Protein AF-A0A1R3RDU8-F1 (afdb_monomer_lite)

Foldseek 3Di:
DDDPPPVVVVVVVVVVVVPLLLQADDDDPVPDEDPDDDDPVVVLVVCCCQPQCPNDLDDGDDDQDDDPPPCSVNSVVVSCVVCVVRDNDDADADVPDDVSRLVSQLVVLVSSVVVPSPCPQNVPPPDPDSNVSNVSSVVVVPPRPPPPPPDD

InterPro domains:
  IPR002182 NB-ARC [PF00931] (41-117)
  IPR027417 P-loop containing nucleoside triphosphate hydrolase [G3DSA:3.40.50.300] (27-148)
  IPR027417 P-loop containing nucleoside triphosphate hydrolase [SSF52540] (21-114)

Secondary structure (DSSP, 8-state):
---TTHHHHHHHHHHHHTSGGG------TTS---S---S-HHHHHHHHHHH-GGG-SSPP-------TTS-HHHHHHHHHHHTGGGSS-------SSHHHHHHHHHHHHHHHHHTTTTTTTSTT---S-HHHHHHHHHHHHH----------

pLDDT: mean 74.08, std 20.25, range [28.05, 95.31]

Organism: Aspergillus carbonarius (strain ITEM 5010) (NCBI:txid602072)

Structure (mmCIF, N/CA/C/O backbone):
data_AF-A0A1R3RDU8-F1
#
_entry.id   AF-A0A1R3RDU8-F1
#
loop_
_atom_site.group_PDB
_atom_site.id
_atom_site.type_symbol
_atom_site.label_atom_id
_atom_site.label_alt_id
_atom_site.label_comp_id
_atom_site.label_asym_id
_atom_site.label_entity_id
_atom_site.label_seq_id
_atom_site.pdbx_PDB_ins_code
_atom_site.Cartn_x
_atom_site.Cartn_y
_atom_site.Cartn_z
_atom_site.occupancy
_atom_site.B_iso_or_equiv
_atom_site.auth_seq_id
_atom_site.auth_comp_id
_atom_site.auth_asym_id
_atom_site.auth_atom_id
_atom_site.pdbx_PDB_model_num
ATOM 1 N N . MET A 1 1 ? -47.037 -27.586 9.158 1.00 33.47 1 MET A N 1
ATOM 2 C CA . MET A 1 1 ? -45.922 -28.081 8.325 1.00 33.47 1 MET A CA 1
ATOM 3 C C . MET A 1 1 ? -45.444 -26.894 7.501 1.00 33.47 1 MET A C 1
ATOM 5 O O . MET A 1 1 ? -46.133 -26.513 6.569 1.00 33.47 1 MET A O 1
ATOM 9 N N . VAL A 1 2 ? -44.392 -26.204 7.950 1.00 32.88 2 VAL A N 1
ATOM 10 C CA . VAL A 1 2 ? -43.865 -24.981 7.307 1.00 32.88 2 VAL A CA 1
ATOM 11 C C . VAL A 1 2 ? -42.623 -25.383 6.501 1.00 32.88 2 VAL A C 1
ATOM 13 O O . VAL A 1 2 ? -41.792 -26.097 7.068 1.00 32.88 2 VAL A O 1
ATOM 16 N N . PRO A 1 3 ? -42.481 -25.017 5.212 1.00 36.28 3 PRO A N 1
ATOM 17 C CA . PRO A 1 3 ? -41.364 -25.485 4.402 1.00 36.28 3 PRO A CA 1
ATOM 18 C C . PRO A 1 3 ? -40.073 -24.754 4.774 1.00 36.28 3 PRO A C 1
ATOM 20 O O . PRO A 1 3 ? -40.027 -23.536 4.911 1.00 36.28 3 PRO A O 1
ATOM 23 N N . THR A 1 4 ? -39.009 -25.533 4.913 1.00 43.16 4 THR A N 1
ATOM 24 C CA . THR A 1 4 ? -37.654 -25.175 5.352 1.00 43.16 4 THR A CA 1
ATOM 25 C C . THR A 1 4 ? -36.839 -24.458 4.259 1.00 43.16 4 THR A C 1
ATOM 27 O O . THR A 1 4 ? -35.651 -24.726 4.095 1.00 43.16 4 THR A O 1
ATOM 30 N N . SER A 1 5 ? -37.468 -23.578 3.474 1.00 48.81 5 SER A N 1
ATOM 31 C CA . SER A 1 5 ? -36.852 -22.958 2.287 1.00 48.81 5 SER A CA 1
ATOM 32 C C . SER A 1 5 ? -36.269 -21.565 2.541 1.00 48.81 5 SER A C 1
ATOM 34 O O . SER A 1 5 ? -35.371 -21.150 1.813 1.00 48.81 5 SER A O 1
ATOM 36 N N . ASP A 1 6 ? -36.681 -20.877 3.608 1.00 42.94 6 ASP A N 1
ATOM 37 C CA . ASP A 1 6 ? -36.232 -19.500 3.855 1.00 42.94 6 ASP A CA 1
ATOM 38 C C . ASP A 1 6 ? -34.792 -19.430 4.392 1.00 42.94 6 ASP A C 1
ATOM 40 O O . ASP A 1 6 ? -34.032 -18.539 4.021 1.00 42.94 6 ASP A O 1
ATOM 44 N N . CYS A 1 7 ? -34.344 -20.406 5.194 1.00 45.69 7 CYS A N 1
ATOM 45 C CA . CYS A 1 7 ? -33.024 -20.359 5.843 1.00 45.69 7 CYS A CA 1
ATOM 46 C C . CYS A 1 7 ? -31.822 -20.544 4.900 1.00 45.69 7 CYS A C 1
ATOM 48 O O . CYS A 1 7 ? -30.705 -20.187 5.280 1.00 45.69 7 CYS A O 1
ATOM 50 N N . GLN A 1 8 ? -32.011 -21.097 3.697 1.00 41.69 8 GLN A N 1
ATOM 51 C CA . GLN A 1 8 ? -30.909 -21.238 2.735 1.00 41.69 8 GLN A CA 1
ATOM 52 C C . GLN A 1 8 ? -30.598 -19.917 2.024 1.00 41.69 8 GLN A C 1
ATOM 54 O O . GLN A 1 8 ? -29.433 -19.626 1.757 1.00 41.69 8 GLN A O 1
ATOM 59 N N . MET A 1 9 ? -31.611 -19.076 1.803 1.00 33.28 9 MET A N 1
ATOM 60 C CA . MET A 1 9 ? -31.433 -17.781 1.150 1.00 33.28 9 MET A CA 1
ATOM 61 C C . MET A 1 9 ? -30.801 -16.747 2.094 1.00 33.28 9 MET A C 1
ATOM 63 O O . MET A 1 9 ? -29.966 -15.957 1.662 1.00 33.28 9 MET A O 1
ATOM 67 N N . VAL A 1 10 ? -31.106 -16.804 3.401 1.00 40.31 10 VAL A N 1
ATOM 68 C CA . VAL A 1 10 ? -30.480 -15.903 4.392 1.00 40.31 10 VAL A CA 1
ATOM 69 C C . VAL A 1 10 ? -28.981 -16.184 4.550 1.00 40.31 10 VAL A C 1
ATOM 71 O O . VAL A 1 10 ? -28.197 -15.246 4.639 1.00 40.31 10 VAL A O 1
ATOM 74 N N . ARG A 1 11 ? -28.556 -17.458 4.503 1.00 40.31 11 ARG A N 1
ATOM 75 C CA . ARG A 1 11 ? -27.133 -17.835 4.612 1.00 40.31 11 ARG A CA 1
ATOM 76 C C . ARG A 1 11 ? -26.298 -17.388 3.413 1.00 40.31 11 ARG A C 1
ATOM 78 O O . ARG A 1 11 ? -25.240 -16.813 3.619 1.00 40.31 11 ARG A O 1
ATOM 85 N N . ALA A 1 12 ? -26.802 -17.545 2.188 1.00 38.53 12 ALA A N 1
ATOM 86 C CA . ALA A 1 12 ? -26.093 -17.088 0.988 1.00 38.53 12 ALA A CA 1
ATOM 87 C C . ALA A 1 12 ? -25.912 -15.555 0.947 1.00 38.53 12 ALA A C 1
ATOM 89 O O . ALA A 1 12 ? -24.909 -15.060 0.437 1.00 38.53 12 ALA A O 1
ATOM 90 N N . LEU A 1 13 ? -26.854 -14.797 1.523 1.00 38.50 13 LEU A N 1
ATOM 91 C CA . LEU A 1 13 ? -26.725 -13.345 1.678 1.00 38.50 13 LEU A CA 1
ATOM 92 C C . LEU A 1 13 ? -25.768 -12.959 2.821 1.00 38.50 13 LEU A C 1
ATOM 94 O O . LEU A 1 13 ? -25.089 -11.940 2.727 1.00 38.50 13 LEU A O 1
ATOM 98 N N . GLN A 1 14 ? -25.665 -13.775 3.875 1.00 39.72 14 GLN A N 1
ATOM 99 C CA . GLN A 1 14 ? -24.723 -13.565 4.983 1.00 39.72 14 GLN A CA 1
ATOM 100 C C . GLN A 1 14 ? -23.273 -13.917 4.623 1.00 39.72 14 GLN A C 1
ATOM 102 O O . GLN A 1 14 ? -22.351 -13.245 5.091 1.00 39.72 14 GLN A O 1
ATOM 107 N N . ASP A 1 15 ? -23.070 -14.891 3.737 1.00 36.81 15 ASP A N 1
ATOM 108 C CA . ASP A 1 15 ? -21.746 -15.238 3.211 1.00 36.81 15 ASP A CA 1
ATOM 109 C C . ASP A 1 15 ? -21.220 -14.151 2.252 1.00 36.81 15 ASP A C 1
ATOM 111 O O . ASP A 1 15 ? -20.028 -13.846 2.253 1.00 36.81 15 ASP A O 1
ATOM 115 N N . ALA A 1 16 ? -22.110 -13.481 1.507 1.00 38.84 16 ALA A N 1
ATOM 116 C CA . ALA A 1 16 ? -21.769 -12.295 0.715 1.00 38.84 16 ALA A CA 1
ATOM 117 C C . ALA A 1 16 ? -21.480 -11.063 1.597 1.00 38.84 16 ALA A C 1
ATOM 119 O O . ALA A 1 16 ? -20.532 -10.328 1.339 1.00 38.84 16 ALA A O 1
ATOM 120 N N . ALA A 1 17 ? -22.239 -10.877 2.684 1.00 39.03 17 ALA A N 1
ATOM 121 C CA . ALA A 1 17 ? -22.068 -9.753 3.609 1.00 39.03 17 ALA A CA 1
ATOM 122 C C . ALA A 1 17 ? -20.809 -9.849 4.498 1.00 39.03 17 ALA A C 1
ATOM 124 O O . ALA A 1 17 ? -20.449 -8.877 5.159 1.00 39.03 17 ALA A O 1
ATOM 125 N N . SER A 1 18 ? -20.124 -10.997 4.524 1.00 43.16 18 SER A N 1
ATOM 126 C CA . SER A 1 18 ? -18.920 -11.204 5.343 1.00 43.16 18 SER A CA 1
ATOM 127 C C . SER A 1 18 ? -17.623 -10.698 4.686 1.00 43.16 18 SER A C 1
ATOM 129 O O . SER A 1 18 ? -16.584 -10.673 5.342 1.00 43.16 18 SER A O 1
ATOM 131 N N . ASN A 1 19 ? -17.667 -10.255 3.420 1.00 49.09 19 ASN A N 1
ATOM 132 C CA . ASN A 1 19 ? -16.479 -9.872 2.638 1.00 49.09 19 ASN A CA 1
ATOM 133 C C . ASN A 1 19 ? -16.339 -8.364 2.341 1.00 49.09 19 ASN A C 1
ATOM 135 O O . ASN A 1 19 ? -15.304 -7.939 1.826 1.00 49.09 19 ASN A O 1
ATOM 139 N N . ASP A 1 20 ? -17.324 -7.541 2.706 1.00 52.66 20 ASP A N 1
ATOM 140 C CA . ASP A 1 20 ? -17.355 -6.109 2.352 1.00 52.66 20 ASP A CA 1
ATOM 141 C C . ASP A 1 20 ? -16.651 -5.197 3.375 1.00 52.66 20 ASP A C 1
ATOM 143 O O . ASP A 1 20 ? -16.526 -3.987 3.185 1.00 52.66 20 ASP A O 1
ATOM 147 N N . ASN A 1 21 ? -16.108 -5.781 4.444 1.00 56.56 21 ASN A N 1
ATOM 148 C CA . ASN A 1 21 ? -15.514 -5.061 5.574 1.00 56.56 21 ASN A CA 1
ATOM 149 C C . ASN A 1 21 ? -14.205 -4.316 5.266 1.00 56.56 21 ASN A C 1
ATOM 151 O O . ASN A 1 21 ? -13.718 -3.571 6.122 1.00 56.56 21 ASN A O 1
ATOM 155 N N . PHE A 1 22 ? -13.632 -4.524 4.080 1.00 67.56 22 PHE A N 1
ATOM 156 C CA . PHE A 1 22 ? -12.361 -3.937 3.657 1.00 67.56 22 PHE A CA 1
ATOM 157 C C . PHE A 1 22 ? -12.478 -3.128 2.362 1.00 67.56 22 PHE A C 1
ATOM 159 O O . PHE A 1 22 ? -11.448 -2.767 1.809 1.00 67.56 22 PHE A O 1
ATOM 166 N N . HIS A 1 23 ? -13.682 -2.851 1.845 1.00 72.94 23 HIS A N 1
ATOM 167 C CA . HIS A 1 23 ? -13.822 -2.181 0.549 1.00 72.94 23 HIS A CA 1
ATOM 168 C C . HIS A 1 23 ? -13.631 -0.659 0.645 1.00 72.94 23 HIS A C 1
ATOM 170 O O . HIS A 1 23 ? -14.589 0.098 0.769 1.00 72.94 23 HIS A O 1
ATOM 176 N N . ILE A 1 24 ? -12.387 -0.185 0.576 1.00 79.25 24 ILE A N 1
ATOM 177 C CA . ILE A 1 24 ? -12.067 1.241 0.704 1.00 79.25 24 ILE A CA 1
ATOM 178 C C . ILE A 1 24 ? -11.657 1.826 -0.651 1.00 79.25 24 ILE A C 1
ATOM 180 O O . ILE A 1 24 ? -10.652 1.389 -1.218 1.00 79.25 24 ILE A O 1
ATOM 184 N N . PRO A 1 25 ? -12.367 2.862 -1.150 1.00 81.12 25 PRO A N 1
ATOM 185 C CA . PRO A 1 25 ? -11.968 3.634 -2.313 1.00 81.12 25 PRO A CA 1
ATOM 186 C C . PRO A 1 25 ? -10.476 3.963 -2.344 1.00 81.12 25 PRO A C 1
ATOM 188 O O . PRO A 1 25 ? -9.902 4.531 -1.410 1.00 81.12 25 PRO A O 1
ATOM 191 N N . PHE A 1 26 ? -9.851 3.623 -3.465 1.00 82.06 26 PHE A N 1
ATOM 192 C CA . PHE A 1 26 ? -8.449 3.906 -3.716 1.00 82.06 26 PHE A CA 1
ATOM 193 C C . PHE A 1 26 ? -8.182 5.417 -3.742 1.00 82.06 26 PHE A C 1
ATOM 195 O O . PHE A 1 26 ? -8.735 6.129 -4.580 1.00 82.06 26 PHE A O 1
ATOM 202 N N . GLU A 1 27 ? -7.285 5.893 -2.879 1.00 80.94 27 GLU A N 1
ATOM 203 C CA . GLU A 1 27 ? -6.842 7.289 -2.854 1.00 80.94 27 GLU A CA 1
ATOM 204 C C . GLU A 1 27 ? -5.319 7.396 -2.843 1.00 80.94 27 GLU A C 1
ATOM 206 O O . GLU A 1 27 ? -4.636 6.796 -2.018 1.00 80.94 27 GLU A O 1
ATOM 211 N N . LEU A 1 28 ? -4.798 8.226 -3.747 1.00 78.69 28 LEU A N 1
ATOM 212 C CA . LEU A 1 28 ? -3.388 8.623 -3.805 1.00 78.69 28 LEU A CA 1
ATOM 213 C C . LEU A 1 28 ? -3.226 10.142 -3.961 1.00 78.69 28 LEU A C 1
ATOM 215 O O . LEU A 1 28 ? -2.191 10.613 -4.420 1.00 78.69 28 LEU A O 1
ATOM 219 N N . THR A 1 29 ? -4.242 10.928 -3.609 1.00 73.06 29 THR A N 1
ATOM 220 C CA . THR A 1 29 ? -4.241 12.397 -3.751 1.00 73.06 29 THR A CA 1
ATOM 221 C C . THR A 1 29 ? -3.080 13.066 -3.015 1.00 73.06 29 THR A C 1
ATOM 223 O O . THR A 1 29 ? -2.558 14.071 -3.487 1.00 73.06 29 THR A O 1
ATOM 226 N N . LYS A 1 30 ? -2.629 12.481 -1.900 1.00 74.25 30 LYS A N 1
ATOM 227 C CA . LYS A 1 30 ? -1.509 12.983 -1.090 1.00 74.25 30 LYS A CA 1
ATOM 228 C C . LYS A 1 30 ? -0.122 12.541 -1.592 1.00 74.25 30 LYS A C 1
ATOM 230 O O . LYS A 1 30 ? 0.876 12.886 -0.965 1.00 74.25 30 LYS A O 1
ATOM 235 N N . VAL A 1 31 ? -0.029 11.775 -2.688 1.00 81.06 31 VAL A N 1
ATOM 236 C CA . VAL A 1 31 ? 1.237 11.190 -3.164 1.00 81.06 31 VAL A CA 1
ATOM 237 C C . VAL A 1 31 ? 1.567 11.676 -4.578 1.00 81.06 31 VAL A C 1
ATOM 239 O O . VAL A 1 31 ? 0.771 11.460 -5.496 1.00 81.06 31 VAL A O 1
ATOM 242 N N . PRO A 1 32 ? 2.745 12.292 -4.804 1.00 81.88 32 PRO A N 1
ATOM 243 C CA . PRO A 1 32 ? 3.129 12.754 -6.130 1.00 81.88 32 PRO A CA 1
ATOM 244 C C . PRO A 1 32 ? 3.332 11.554 -7.049 1.00 81.88 32 PRO A C 1
ATOM 246 O O . PRO A 1 32 ? 4.193 10.704 -6.817 1.00 81.88 32 PRO A O 1
ATOM 249 N N . ALA A 1 33 ? 2.542 11.492 -8.111 1.00 83.38 33 ALA A N 1
ATOM 250 C CA . ALA A 1 33 ? 2.547 10.386 -9.046 1.00 83.38 33 ALA A CA 1
ATOM 251 C C . ALA A 1 33 ? 2.762 10.896 -10.466 1.00 83.38 33 ALA A C 1
ATOM 253 O O . ALA A 1 33 ? 2.085 11.826 -10.906 1.00 83.38 33 ALA A O 1
ATOM 254 N N . VAL A 1 34 ? 3.670 10.256 -11.196 1.00 84.69 34 VAL A N 1
ATOM 255 C CA . VAL A 1 34 ? 3.887 10.574 -12.609 1.00 84.69 34 VAL A CA 1
ATOM 256 C C . VAL A 1 34 ? 2.683 10.145 -13.455 1.00 84.69 34 VAL A C 1
ATOM 258 O O . VAL A 1 34 ? 2.021 9.146 -13.162 1.00 84.69 34 VAL A O 1
ATOM 2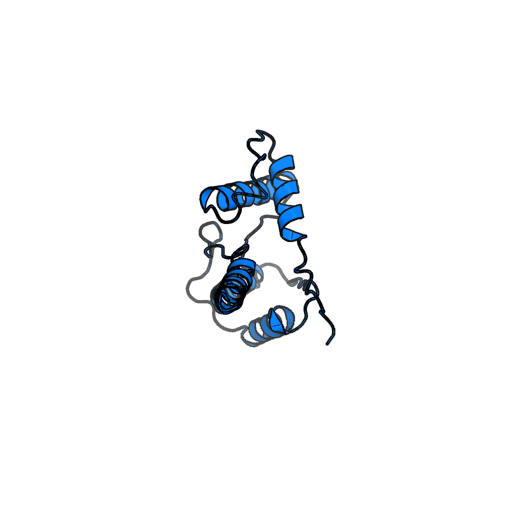61 N N . SER A 1 35 ? 2.386 10.913 -14.505 1.00 79.06 35 SER A N 1
ATOM 262 C CA . SER A 1 35 ? 1.318 10.598 -15.464 1.00 79.06 35 SER A CA 1
ATOM 263 C C . SER A 1 35 ? 1.709 9.439 -16.381 1.00 79.06 35 SER A C 1
ATOM 265 O O . SER A 1 35 ? 0.928 8.511 -16.565 1.00 79.06 35 SER A O 1
ATOM 267 N N . ASN A 1 36 ? 2.944 9.460 -16.887 1.00 83.06 36 ASN A N 1
ATOM 268 C CA . ASN A 1 36 ? 3.471 8.471 -17.821 1.00 83.06 36 ASN A CA 1
ATOM 269 C C . ASN A 1 36 ? 4.609 7.685 -17.163 1.00 83.06 36 ASN A C 1
ATOM 271 O O . ASN A 1 36 ? 5.762 8.114 -17.167 1.00 83.06 36 ASN A O 1
ATOM 275 N N . PHE A 1 37 ? 4.281 6.533 -16.580 1.00 85.88 37 PHE A N 1
ATOM 276 C CA . PHE A 1 37 ? 5.276 5.570 -16.112 1.00 85.88 37 PHE A CA 1
ATOM 277 C C . PHE A 1 37 ? 5.610 4.612 -17.261 1.00 85.88 37 PHE A C 1
ATOM 279 O O . PHE A 1 37 ? 4.710 3.977 -17.806 1.00 85.88 37 PHE A O 1
ATOM 286 N N . ILE A 1 38 ? 6.881 4.536 -17.659 1.00 86.62 38 ILE A N 1
ATOM 287 C CA . ILE A 1 38 ? 7.329 3.753 -18.820 1.00 86.62 38 ILE A CA 1
ATOM 288 C C . ILE A 1 38 ? 8.413 2.767 -18.381 1.00 86.62 38 ILE A C 1
ATOM 290 O O . ILE A 1 38 ? 9.313 3.114 -17.615 1.00 86.62 38 ILE A O 1
ATOM 294 N N . GLY A 1 39 ? 8.352 1.545 -18.913 1.00 88.31 39 GLY A N 1
ATOM 295 C CA . GLY A 1 39 ? 9.317 0.485 -18.630 1.00 88.31 39 GLY A CA 1
ATOM 296 C C . GLY A 1 39 ? 9.066 -0.220 -17.295 1.00 88.31 39 GLY A C 1
ATOM 297 O O . GLY A 1 39 ? 8.003 -0.092 -16.694 1.00 88.31 39 GLY A O 1
ATOM 298 N N . ARG A 1 40 ? 10.053 -1.010 -16.847 1.00 90.38 40 ARG A N 1
ATOM 299 C CA . ARG A 1 40 ? 10.009 -1.792 -15.590 1.00 90.38 40 ARG A CA 1
ATOM 300 C C . ARG A 1 40 ? 8.830 -2.769 -15.481 1.00 90.38 40 ARG A C 1
ATOM 302 O O . ARG A 1 40 ? 8.452 -3.163 -14.381 1.00 90.38 40 ARG A O 1
ATOM 309 N N . THR A 1 41 ? 8.290 -3.213 -16.613 1.00 92.19 41 THR A N 1
ATOM 310 C CA . THR A 1 41 ? 7.226 -4.228 -16.675 1.00 92.19 41 THR A CA 1
ATOM 311 C C . THR A 1 41 ? 7.626 -5.508 -15.949 1.00 92.19 41 THR A C 1
ATOM 313 O O . THR A 1 41 ? 6.853 -6.012 -15.148 1.00 92.19 41 THR A O 1
ATOM 316 N N . ALA A 1 42 ? 8.876 -5.955 -16.102 1.00 94.62 42 ALA A N 1
ATOM 317 C CA . ALA A 1 42 ? 9.396 -7.113 -15.374 1.00 94.62 42 ALA A CA 1
ATOM 318 C C . ALA A 1 42 ? 9.360 -6.942 -13.840 1.00 94.62 42 ALA A C 1
ATOM 320 O O . ALA A 1 42 ? 9.084 -7.903 -13.120 1.00 94.62 42 ALA A O 1
ATOM 321 N N . ASP A 1 43 ? 9.611 -5.728 -13.331 1.00 94.56 43 ASP A N 1
ATOM 322 C CA . ASP A 1 43 ? 9.521 -5.441 -11.895 1.00 94.56 43 ASP A CA 1
ATOM 323 C C . ASP A 1 43 ? 8.061 -5.463 -11.428 1.00 94.56 43 ASP A C 1
ATOM 325 O O . ASP A 1 43 ? 7.761 -6.034 -10.381 1.00 94.56 43 ASP A O 1
ATOM 329 N N . ILE A 1 44 ? 7.149 -4.884 -12.216 1.00 95.31 44 ILE A N 1
ATOM 330 C CA . ILE A 1 44 ? 5.704 -4.908 -11.949 1.00 95.31 44 ILE A CA 1
ATOM 331 C C . ILE A 1 44 ? 5.172 -6.344 -11.941 1.00 95.31 44 ILE A C 1
ATOM 333 O O . ILE A 1 44 ? 4.496 -6.734 -10.991 1.00 95.31 44 ILE A O 1
ATOM 337 N N . ASP A 1 45 ? 5.539 -7.161 -12.926 1.00 94.94 45 ASP A N 1
ATOM 338 C CA . ASP A 1 45 ? 5.133 -8.567 -13.005 1.00 94.94 45 ASP A CA 1
ATOM 339 C C . ASP A 1 45 ? 5.665 -9.371 -11.817 1.00 94.94 45 ASP A C 1
ATOM 341 O O . ASP A 1 45 ? 4.980 -10.244 -11.273 1.00 94.94 45 ASP A O 1
ATOM 345 N N . ARG A 1 46 ? 6.894 -9.076 -11.378 1.00 95.31 46 ARG A N 1
ATOM 346 C CA . ARG A 1 46 ? 7.476 -9.691 -10.185 1.00 95.31 46 ARG A CA 1
ATOM 347 C C . ARG A 1 46 ? 6.721 -9.280 -8.923 1.00 95.31 46 ARG A C 1
ATOM 349 O O . ARG A 1 46 ? 6.427 -10.149 -8.105 1.00 95.31 46 ARG A O 1
ATOM 356 N N . LEU A 1 47 ? 6.384 -7.998 -8.774 1.00 95.00 47 LEU A N 1
ATOM 357 C CA . LEU A 1 47 ? 5.552 -7.515 -7.670 1.00 95.00 47 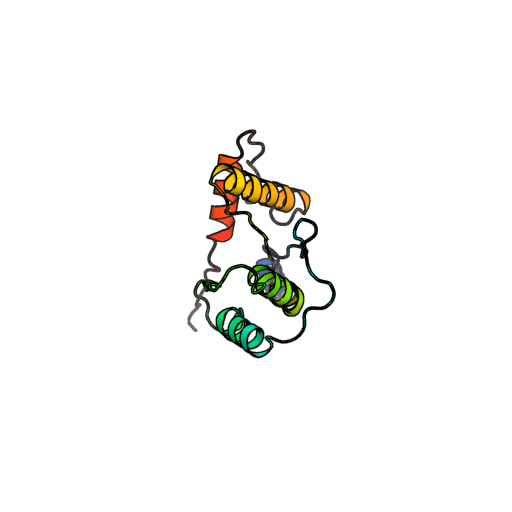LEU A CA 1
ATOM 358 C C . LEU A 1 47 ? 4.184 -8.194 -7.672 1.00 95.00 47 LEU A C 1
ATOM 360 O O . LEU A 1 47 ? 3.749 -8.669 -6.627 1.00 95.00 47 LEU A O 1
ATOM 364 N N . TRP A 1 48 ? 3.547 -8.321 -8.836 1.00 95.19 48 TRP A N 1
ATOM 365 C CA . TRP A 1 48 ? 2.252 -8.983 -8.965 1.00 95.19 48 TRP A CA 1
ATOM 366 C C . TRP A 1 48 ? 2.317 -10.442 -8.519 1.00 95.19 48 TRP A C 1
ATOM 368 O O . TRP A 1 48 ? 1.530 -10.863 -7.675 1.00 95.19 48 TRP A O 1
ATOM 378 N N . LYS A 1 49 ? 3.311 -11.204 -8.990 1.00 93.25 49 LYS A N 1
ATOM 379 C CA . LYS A 1 49 ? 3.501 -12.602 -8.572 1.00 93.25 49 LYS A CA 1
ATOM 380 C C . LYS A 1 49 ? 3.647 -12.751 -7.056 1.00 93.25 49 LYS A C 1
ATOM 382 O O . LYS A 1 49 ? 3.132 -13.720 -6.501 1.00 93.25 49 LYS A O 1
ATOM 387 N N . LEU A 1 50 ? 4.332 -11.806 -6.408 1.00 92.50 50 LEU A N 1
ATOM 388 C CA . LEU A 1 50 ? 4.605 -11.819 -4.969 1.00 92.50 50 LEU A CA 1
ATOM 389 C C . LEU A 1 50 ? 3.446 -11.300 -4.112 1.00 92.50 50 LEU A C 1
ATOM 391 O O . LEU A 1 50 ? 3.324 -11.731 -2.971 1.00 92.50 50 LEU A O 1
ATOM 395 N N . LEU A 1 51 ? 2.630 -10.373 -4.622 1.00 92.31 51 LEU A N 1
ATOM 396 C CA . LEU A 1 51 ? 1.617 -9.647 -3.843 1.00 92.31 51 LEU A CA 1
ATOM 397 C C . LEU A 1 51 ? 0.172 -9.996 -4.212 1.00 92.31 51 LEU A C 1
ATOM 399 O O . LEU A 1 51 ? -0.730 -9.625 -3.465 1.00 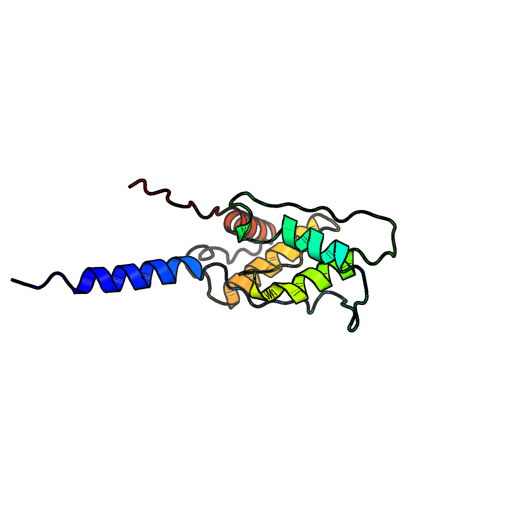92.31 51 LEU A O 1
ATOM 403 N N . GLN A 1 52 ? -0.074 -10.704 -5.320 1.00 89.94 52 GLN A N 1
ATOM 404 C CA . GLN A 1 52 ? -1.431 -11.073 -5.730 1.00 89.94 52 GLN A CA 1
ATOM 405 C C . GLN A 1 52 ? -2.160 -11.822 -4.595 1.00 89.94 52 GLN A C 1
ATOM 407 O O . GLN A 1 52 ? -1.581 -12.752 -4.013 1.00 89.94 52 GLN A O 1
ATOM 412 N N . PRO A 1 53 ? -3.418 -11.469 -4.269 1.00 84.38 53 PRO A N 1
ATOM 413 C CA . PRO A 1 53 ? -4.149 -12.059 -3.143 1.00 84.38 53 PRO A CA 1
ATOM 414 C C . PRO A 1 53 ? -4.200 -13.590 -3.196 1.00 84.38 53 PRO A C 1
ATOM 416 O O . PRO A 1 53 ? -3.876 -14.255 -2.216 1.00 84.38 53 PRO A O 1
ATOM 419 N N . ASN A 1 54 ? -4.438 -14.150 -4.383 1.00 79.88 54 ASN A N 1
ATOM 420 C CA . ASN A 1 54 ? -4.717 -15.578 -4.570 1.00 79.88 54 ASN A CA 1
ATOM 421 C C . ASN A 1 54 ? -3.489 -16.502 -4.454 1.00 79.88 54 ASN A C 1
ATOM 423 O O . ASN A 1 54 ? -3.641 -17.717 -4.504 1.00 79.88 54 ASN A O 1
ATOM 427 N N . ALA A 1 55 ? -2.269 -15.968 -4.323 1.00 74.75 55 ALA A N 1
ATOM 428 C CA . ALA A 1 55 ? -1.059 -16.798 -4.272 1.00 74.75 55 ALA A CA 1
ATOM 429 C C . ALA A 1 55 ? -0.859 -17.552 -2.940 1.00 74.75 55 ALA A C 1
ATOM 431 O O . ALA A 1 55 ? -0.159 -18.559 -2.915 1.00 74.75 55 ALA A O 1
ATOM 432 N N . SER A 1 56 ? -1.394 -17.036 -1.828 1.00 79.25 56 SER A N 1
ATOM 433 C CA . SER A 1 56 ? -1.260 -17.600 -0.472 1.00 79.25 56 SER A CA 1
ATOM 434 C C . SER A 1 56 ? -2.105 -16.789 0.512 1.00 79.25 56 SER A C 1
ATOM 436 O O . SER A 1 56 ? -2.242 -15.578 0.320 1.00 79.25 56 SER A O 1
ATOM 438 N N . ASN A 1 57 ? -2.597 -17.438 1.571 1.00 77.06 57 ASN A N 1
ATOM 439 C CA . ASN A 1 57 ? -3.348 -16.804 2.663 1.00 77.06 57 ASN A CA 1
ATOM 440 C C . ASN A 1 57 ? -2.443 -16.119 3.703 1.00 77.06 57 ASN A C 1
ATOM 442 O O . ASN A 1 57 ? -2.934 -15.396 4.560 1.00 77.06 57 ASN A O 1
ATOM 446 N N . LEU A 1 58 ? -1.122 -16.322 3.629 1.00 83.31 58 LEU A N 1
ATOM 447 C CA . LEU A 1 58 ? -0.166 -15.672 4.528 1.00 83.31 58 LEU A CA 1
ATOM 448 C C . LEU A 1 58 ? 0.029 -14.192 4.171 1.00 83.31 58 LEU A C 1
ATOM 450 O O . LEU A 1 58 ? -0.046 -13.799 3.002 1.00 83.31 58 LEU A O 1
ATOM 454 N N . ARG A 1 59 ? 0.377 -13.375 5.177 1.00 84.75 59 ARG A N 1
ATOM 455 C CA . ARG A 1 59 ? 0.762 -11.970 4.980 1.00 84.75 59 ARG A CA 1
ATOM 456 C C . ARG A 1 59 ? 2.013 -11.880 4.100 1.00 84.75 59 ARG A C 1
ATOM 458 O O . ARG A 1 59 ? 3.049 -12.466 4.406 1.00 84.75 59 ARG A O 1
ATOM 465 N N . LYS A 1 60 ? 1.923 -11.102 3.019 1.00 89.31 60 LYS A N 1
ATOM 466 C CA . LYS A 1 60 ? 3.007 -10.906 2.044 1.00 89.31 60 LYS A CA 1
ATOM 467 C C . LYS A 1 60 ? 3.675 -9.561 2.284 1.00 89.31 60 LYS A C 1
ATOM 469 O O . LYS A 1 60 ? 2.997 -8.544 2.406 1.00 89.31 60 LYS A O 1
ATOM 474 N N . VAL A 1 61 ? 5.003 -9.560 2.332 1.00 91.56 61 VAL A N 1
ATOM 475 C CA . VAL A 1 61 ? 5.812 -8.354 2.529 1.00 91.56 61 VAL A CA 1
ATOM 476 C C . VAL A 1 61 ? 6.855 -8.283 1.425 1.00 91.56 61 VAL A C 1
ATOM 478 O O . VAL A 1 61 ? 7.575 -9.249 1.180 1.00 91.56 61 VAL A O 1
ATOM 481 N N . VAL A 1 62 ? 6.939 -7.132 0.761 1.00 93.50 62 VAL A N 1
ATOM 482 C CA . VAL A 1 62 ? 7.961 -6.850 -0.249 1.00 93.50 62 VAL A CA 1
ATOM 483 C C . VAL A 1 62 ? 8.659 -5.546 0.102 1.00 93.50 62 VAL A C 1
ATOM 485 O O . VAL A 1 62 ? 8.009 -4.538 0.369 1.00 93.50 62 VAL A O 1
ATOM 488 N N . VAL A 1 63 ? 9.991 -5.562 0.063 1.00 93.44 63 VAL A N 1
ATOM 489 C CA . VAL A 1 63 ? 10.828 -4.382 0.287 1.00 93.44 63 VAL A CA 1
ATOM 490 C C . VAL A 1 63 ? 11.423 -3.935 -1.043 1.00 93.44 63 VAL A C 1
ATOM 492 O O . VAL A 1 63 ? 12.185 -4.666 -1.673 1.00 93.44 63 VAL A O 1
ATOM 495 N N . LEU A 1 64 ? 11.090 -2.717 -1.470 1.00 92.88 64 LEU A N 1
ATOM 496 C CA . LEU A 1 64 ? 11.699 -2.082 -2.638 1.00 92.88 64 LEU A CA 1
ATOM 497 C C . LEU A 1 64 ? 12.962 -1.327 -2.218 1.00 92.88 64 LEU A C 1
ATOM 499 O O . LEU A 1 64 ? 12.887 -0.255 -1.621 1.00 92.88 64 LEU A O 1
ATOM 503 N N . HIS A 1 65 ? 14.128 -1.855 -2.577 1.00 91.56 65 HIS A N 1
ATOM 504 C CA . HIS A 1 65 ? 15.428 -1.236 -2.312 1.00 91.56 65 HIS A CA 1
ATOM 505 C C . HIS A 1 65 ? 16.174 -0.913 -3.618 1.00 91.56 65 HIS A C 1
ATOM 507 O O . HIS A 1 65 ? 15.811 -1.378 -4.696 1.00 91.56 65 HIS A O 1
ATOM 513 N N . GLY A 1 66 ? 17.196 -0.057 -3.541 1.00 88.25 66 GLY A N 1
ATOM 514 C CA . GLY A 1 66 ? 17.986 0.391 -4.695 1.00 88.25 66 GLY A CA 1
ATOM 515 C C . GLY A 1 66 ? 18.522 1.806 -4.508 1.00 88.25 66 GLY A C 1
ATOM 516 O O . GLY A 1 66 ? 18.234 2.445 -3.494 1.00 88.25 66 GLY A O 1
ATOM 517 N N . MET A 1 67 ? 19.251 2.325 -5.494 1.00 88.44 67 MET A N 1
ATOM 518 C CA . MET A 1 67 ? 19.806 3.682 -5.435 1.00 88.44 67 MET A CA 1
ATOM 519 C C . MET A 1 67 ? 18.712 4.754 -5.380 1.00 88.44 67 MET A C 1
ATOM 521 O O . MET A 1 67 ? 17.575 4.554 -5.835 1.00 88.44 67 MET A O 1
ATOM 525 N N . GLU A 1 68 ? 19.042 5.886 -4.769 1.00 86.44 68 GLU A N 1
ATOM 526 C CA . GLU A 1 68 ? 18.199 7.078 -4.767 1.00 86.44 68 GLU A CA 1
ATOM 527 C C . GLU A 1 68 ? 17.906 7.542 -6.206 1.00 86.44 68 GLU A C 1
ATOM 529 O O . GLU A 1 68 ? 18.674 7.276 -7.126 1.00 86.44 68 GLU A O 1
ATOM 534 N N . GLY A 1 69 ? 16.742 8.149 -6.436 1.00 84.00 69 GLY A N 1
ATOM 535 C CA . GLY A 1 69 ? 16.372 8.669 -7.758 1.00 84.00 69 GLY A CA 1
ATOM 536 C C . GLY A 1 69 ? 15.896 7.639 -8.796 1.00 84.00 69 GLY A C 1
ATOM 537 O O . GLY A 1 69 ? 15.252 8.028 -9.761 1.00 84.00 69 GLY A O 1
ATOM 538 N N . LEU A 1 70 ? 16.069 6.325 -8.588 1.00 84.56 70 LEU A N 1
ATOM 539 C CA . LEU A 1 70 ? 15.598 5.283 -9.532 1.00 84.56 70 LEU A CA 1
ATOM 540 C C . LEU A 1 70 ? 14.069 5.053 -9.544 1.00 84.56 70 LEU A C 1
ATOM 542 O O . LEU A 1 70 ? 13.578 4.065 -10.091 1.00 84.56 70 LEU A O 1
ATOM 546 N N . GLY A 1 71 ? 13.292 5.923 -8.895 1.00 89.00 71 GLY A N 1
ATOM 547 C CA . GLY A 1 71 ? 11.830 5.879 -8.963 1.00 89.00 71 GLY A CA 1
ATOM 548 C C . GLY A 1 71 ? 11.176 4.702 -8.230 1.00 89.00 71 GLY A C 1
ATOM 549 O O . GLY A 1 71 ? 10.106 4.264 -8.635 1.00 89.00 71 GLY A O 1
ATOM 550 N N . LYS A 1 72 ? 11.772 4.187 -7.144 1.00 93.75 72 LYS A N 1
ATOM 551 C CA . LYS A 1 72 ? 11.181 3.107 -6.317 1.00 93.75 72 LYS A CA 1
ATOM 552 C C . LYS A 1 72 ? 9.765 3.452 -5.834 1.00 93.75 72 LYS A C 1
ATOM 554 O O . LYS A 1 72 ? 8.850 2.649 -5.972 1.00 93.75 72 LYS A O 1
ATOM 559 N N . THR A 1 73 ? 9.578 4.679 -5.350 1.00 91.69 73 THR A N 1
ATOM 560 C CA . THR A 1 73 ? 8.269 5.203 -4.937 1.00 91.69 73 THR A CA 1
ATOM 561 C C . THR A 1 73 ? 7.287 5.239 -6.109 1.00 91.69 73 THR A C 1
ATOM 563 O O . THR A 1 73 ? 6.144 4.821 -5.964 1.00 91.69 73 THR A O 1
ATOM 566 N N . GLN A 1 74 ? 7.740 5.657 -7.296 1.00 92.50 74 GLN A N 1
ATOM 567 C CA . GLN A 1 74 ? 6.900 5.684 -8.499 1.00 92.50 74 GLN A CA 1
ATOM 568 C C . GLN A 1 74 ? 6.521 4.278 -8.973 1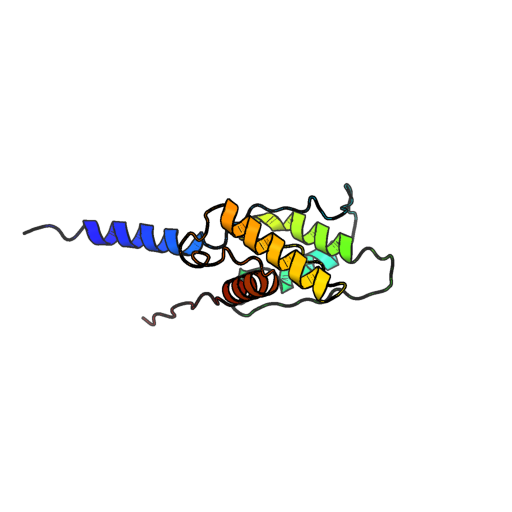.00 92.50 74 GLN A C 1
ATOM 570 O O . GLN A 1 74 ? 5.393 4.080 -9.410 1.00 92.50 74 GLN A O 1
ATOM 575 N N . LEU A 1 75 ? 7.410 3.289 -8.823 1.00 93.62 75 LEU A N 1
ATOM 576 C CA . LEU A 1 75 ? 7.095 1.886 -9.097 1.00 93.62 75 LEU A CA 1
ATOM 577 C C . LEU A 1 75 ? 5.973 1.379 -8.179 1.00 93.62 75 LEU A C 1
ATOM 579 O O . LEU A 1 75 ? 5.019 0.781 -8.668 1.00 93.62 75 LEU A O 1
ATOM 583 N N . ALA A 1 76 ? 6.052 1.651 -6.871 1.00 93.50 76 ALA A N 1
ATOM 584 C CA . ALA A 1 76 ? 5.016 1.257 -5.913 1.00 93.50 76 ALA A CA 1
ATOM 585 C C . ALA A 1 76 ? 3.663 1.920 -6.221 1.00 93.50 76 ALA A C 1
ATOM 587 O O . ALA A 1 76 ? 2.629 1.255 -6.244 1.00 93.50 76 ALA A O 1
ATOM 588 N N . ILE A 1 77 ? 3.680 3.222 -6.518 1.00 92.56 77 ILE A N 1
ATOM 589 C CA . ILE A 1 77 ? 2.492 3.984 -6.923 1.00 92.56 77 ILE A CA 1
ATOM 590 C C . ILE A 1 77 ? 1.882 3.408 -8.203 1.00 92.56 77 ILE A C 1
ATOM 592 O O . ILE A 1 77 ? 0.665 3.239 -8.290 1.00 92.56 77 ILE A O 1
ATOM 596 N N . HIS A 1 78 ? 2.714 3.110 -9.203 1.00 93.38 78 HIS A N 1
ATOM 597 C CA . HIS A 1 78 ? 2.253 2.564 -10.471 1.00 93.38 78 HIS A CA 1
ATOM 598 C C . HIS A 1 78 ? 1.643 1.171 -10.291 1.00 93.38 78 HIS A C 1
ATOM 600 O O . HIS A 1 78 ? 0.539 0.931 -10.774 1.00 93.38 78 HIS A O 1
ATOM 606 N N . PHE A 1 79 ? 2.298 0.299 -9.518 1.00 93.50 79 PHE A N 1
ATOM 607 C CA . PHE A 1 79 ? 1.767 -1.012 -9.145 1.00 93.50 79 PHE A CA 1
ATOM 608 C C . PHE A 1 79 ? 0.391 -0.897 -8.472 1.00 93.50 79 PHE A C 1
ATOM 610 O O . PHE A 1 79 ? -0.567 -1.542 -8.898 1.00 93.50 79 PHE A O 1
ATOM 617 N N . ALA A 1 80 ? 0.271 -0.022 -7.468 1.00 92.75 80 ALA A N 1
ATOM 618 C CA . ALA A 1 80 ? -0.978 0.196 -6.745 1.00 92.75 80 ALA A CA 1
ATOM 619 C C . ALA A 1 80 ? -2.105 0.696 -7.664 1.00 92.75 80 ALA A C 1
ATOM 621 O O . ALA A 1 80 ? -3.235 0.231 -7.562 1.00 92.75 80 ALA A O 1
ATOM 622 N N . ARG A 1 81 ? -1.803 1.609 -8.599 1.00 91.31 81 ARG A N 1
ATOM 623 C CA . ARG A 1 81 ? -2.772 2.107 -9.591 1.00 91.31 81 ARG A CA 1
ATOM 624 C C . ARG A 1 81 ? -3.219 1.025 -10.568 1.00 91.31 81 ARG A C 1
ATOM 626 O O . ARG A 1 81 ? -4.411 0.944 -10.860 1.00 91.31 81 ARG A O 1
ATOM 633 N N . LEU A 1 82 ? -2.272 0.234 -11.070 1.00 91.75 82 LEU A N 1
ATOM 634 C CA . LEU A 1 82 ? -2.517 -0.805 -12.066 1.00 91.75 82 LEU A CA 1
ATOM 635 C C . LEU A 1 82 ? -3.396 -1.928 -11.504 1.00 91.75 82 LEU A C 1
ATOM 637 O O . LEU A 1 82 ? -4.312 -2.387 -12.180 1.00 91.75 82 LEU A O 1
ATOM 641 N N . HIS A 1 83 ? -3.160 -2.323 -10.252 1.00 90.88 83 HIS A N 1
ATOM 642 C CA . HIS A 1 83 ? -3.844 -3.448 -9.612 1.00 90.88 83 HIS A CA 1
ATOM 643 C C . HIS A 1 83 ? -4.885 -3.028 -8.568 1.00 90.88 83 HIS A C 1
ATOM 645 O O . HIS A 1 83 ? -5.311 -3.858 -7.770 1.00 90.88 83 HIS A O 1
ATOM 651 N N . LYS A 1 84 ? -5.337 -1.767 -8.569 1.00 89.12 84 LYS A N 1
ATOM 652 C CA . LYS A 1 84 ? -6.265 -1.235 -7.552 1.00 89.12 84 LYS A CA 1
ATOM 653 C C . LYS A 1 84 ? -7.550 -2.048 -7.377 1.00 89.12 84 LYS A C 1
ATOM 655 O O . LYS A 1 84 ? -8.095 -2.081 -6.288 1.00 89.12 84 LYS A O 1
ATOM 660 N N . THR A 1 85 ? -8.033 -2.691 -8.440 1.00 87.94 85 THR A N 1
ATOM 661 C CA . THR A 1 85 ? -9.261 -3.502 -8.432 1.00 87.94 85 THR A CA 1
ATOM 662 C C . THR A 1 85 ? -9.050 -4.911 -7.887 1.00 87.94 85 THR A C 1
ATOM 664 O O . THR A 1 85 ? -10.022 -5.596 -7.595 1.00 87.94 85 THR A O 1
ATOM 667 N N . ALA A 1 86 ? -7.798 -5.360 -7.767 1.00 89.38 86 ALA A N 1
ATOM 668 C CA . ALA A 1 86 ? -7.464 -6.663 -7.204 1.00 89.38 86 ALA A CA 1
ATOM 669 C C . ALA A 1 86 ? -7.395 -6.647 -5.671 1.00 89.38 86 ALA A C 1
ATOM 671 O O . ALA A 1 86 ? -7.368 -7.709 -5.057 1.00 89.38 86 ALA A O 1
ATOM 672 N N . PHE A 1 87 ? -7.347 -5.465 -5.056 1.00 86.19 87 PHE A N 1
ATOM 673 C CA . PHE A 1 87 ? -7.298 -5.294 -3.609 1.00 86.19 87 PHE A CA 1
ATOM 674 C C . PHE A 1 87 ? -8.591 -4.641 -3.124 1.00 86.19 87 PHE A C 1
ATOM 676 O O . PHE A 1 87 ? -9.175 -3.810 -3.814 1.00 86.19 87 PHE A O 1
ATOM 683 N N . THR A 1 88 ? -9.032 -5.008 -1.925 1.00 84.75 88 THR A N 1
ATOM 684 C CA . THR A 1 88 ? -10.223 -4.432 -1.288 1.00 84.75 88 THR A CA 1
ATOM 685 C C . THR A 1 88 ? -9.944 -3.029 -0.748 1.00 84.75 88 THR A C 1
ATOM 687 O O . THR A 1 88 ? -10.765 -2.131 -0.911 1.00 84.75 88 THR A O 1
ATOM 690 N N . ALA A 1 89 ? -8.751 -2.817 -0.188 1.00 85.25 89 ALA A N 1
ATOM 691 C CA . ALA A 1 89 ? -8.249 -1.521 0.251 1.00 85.25 89 ALA A CA 1
ATOM 692 C C . ALA A 1 89 ? -6.761 -1.370 -0.078 1.00 85.25 89 ALA A C 1
ATOM 694 O O . ALA A 1 89 ? -5.995 -2.334 -0.042 1.00 85.25 89 ALA A O 1
ATOM 695 N N . ILE A 1 90 ? -6.340 -0.134 -0.346 1.00 88.50 90 ILE A N 1
ATOM 696 C CA . ILE A 1 90 ? -4.929 0.242 -0.460 1.00 88.50 90 ILE A CA 1
ATOM 697 C C . ILE A 1 90 ? -4.724 1.533 0.325 1.00 88.50 90 ILE A C 1
ATOM 699 O O . ILE A 1 90 ? -5.414 2.526 0.087 1.00 88.50 90 ILE A O 1
ATOM 703 N N . PHE A 1 91 ? -3.743 1.521 1.222 1.00 88.81 91 PHE A N 1
A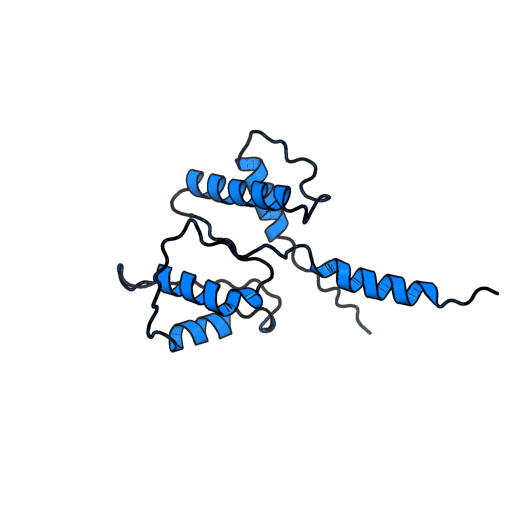TOM 704 C CA . PHE A 1 91 ? -3.365 2.675 2.027 1.00 88.81 91 PHE A CA 1
ATOM 705 C C . PHE A 1 91 ? -1.934 3.094 1.719 1.00 88.81 91 PHE A C 1
ATOM 707 O O . PHE A 1 91 ? -1.041 2.256 1.593 1.00 88.81 91 PHE A O 1
ATOM 714 N N . TRP A 1 92 ? -1.717 4.403 1.629 1.00 89.81 92 TRP A N 1
ATOM 715 C CA . TRP A 1 92 ? -0.382 4.979 1.597 1.00 89.81 92 TRP A CA 1
ATOM 716 C C . TRP A 1 92 ? -0.061 5.561 2.968 1.00 89.81 92 TRP A C 1
ATOM 718 O O . TRP A 1 92 ? -0.755 6.466 3.427 1.00 89.81 92 TRP A O 1
ATOM 728 N N . VAL A 1 93 ? 0.984 5.042 3.608 1.00 89.31 93 VAL A N 1
ATOM 729 C CA . VAL A 1 93 ? 1.376 5.429 4.965 1.00 89.31 93 VAL A CA 1
ATOM 730 C C . VAL A 1 93 ? 2.763 6.057 4.935 1.00 89.31 93 VAL A C 1
ATOM 732 O O . VAL A 1 93 ? 3.681 5.509 4.322 1.00 89.31 93 VAL A O 1
ATOM 735 N N . ASN A 1 94 ? 2.925 7.208 5.589 1.00 88.31 94 ASN A N 1
ATOM 736 C CA . ASN A 1 94 ? 4.230 7.849 5.717 1.00 88.31 94 ASN A CA 1
ATOM 737 C C . ASN A 1 94 ? 4.975 7.310 6.949 1.00 88.31 94 ASN A C 1
ATOM 739 O O . ASN A 1 94 ? 4.549 7.530 8.076 1.00 88.31 94 ASN A O 1
ATOM 743 N N . GLY A 1 95 ? 6.090 6.613 6.720 1.00 87.50 95 GLY A N 1
ATOM 744 C CA . GLY A 1 95 ? 6.934 6.020 7.763 1.00 87.50 95 GLY A CA 1
ATOM 745 C C . GLY A 1 95 ? 8.224 6.790 8.060 1.00 87.50 95 GLY A C 1
ATOM 746 O O . GLY A 1 95 ? 9.200 6.166 8.461 1.00 87.50 95 GLY A O 1
ATOM 747 N N . GLN A 1 96 ? 8.277 8.100 7.797 1.00 88.88 96 GLN A N 1
ATOM 748 C CA . GLN A 1 96 ? 9.480 8.921 8.003 1.00 88.88 96 GLN A CA 1
ATOM 749 C C . GLN A 1 96 ? 9.943 8.966 9.469 1.00 88.88 96 GLN A C 1
ATOM 751 O O . GLN A 1 96 ? 11.140 8.879 9.736 1.00 88.88 96 GLN A O 1
ATOM 756 N N . ASP A 1 97 ? 9.001 9.096 10.402 1.00 94.00 97 ASP A N 1
ATOM 757 C CA . ASP A 1 97 ? 9.219 9.045 11.847 1.00 94.00 97 ASP A CA 1
ATOM 758 C C . ASP A 1 97 ? 7.943 8.570 12.559 1.00 94.00 97 ASP A C 1
ATOM 760 O O . ASP A 1 97 ? 6.874 8.480 11.950 1.00 94.00 97 ASP A O 1
ATOM 764 N N . GLU A 1 98 ? 8.055 8.256 13.850 1.00 91.94 98 GLU A N 1
ATOM 765 C CA . GLU A 1 98 ? 6.957 7.702 14.650 1.00 91.94 98 GLU A CA 1
ATOM 766 C C . GLU A 1 98 ? 5.736 8.632 14.711 1.00 91.94 98 GLU A C 1
ATOM 768 O O . GLU A 1 98 ? 4.606 8.173 14.552 1.00 91.94 98 GLU A O 1
ATOM 773 N N . ASN A 1 99 ? 5.934 9.943 14.876 1.00 90.81 99 ASN A N 1
ATOM 774 C CA . ASN A 1 99 ? 4.821 10.887 14.986 1.00 90.81 99 ASN A CA 1
ATOM 775 C C . ASN A 1 99 ? 4.087 11.035 13.651 1.00 90.81 99 ASN A C 1
ATOM 777 O O . ASN A 1 99 ? 2.857 11.119 13.620 1.00 90.81 99 ASN A O 1
ATOM 781 N N . VAL A 1 100 ? 4.830 11.066 12.543 1.00 90.75 100 VAL A N 1
ATOM 782 C CA . VAL A 1 100 ? 4.259 11.100 11.191 1.00 90.75 100 VAL A CA 1
ATOM 783 C C . VAL A 1 100 ? 3.517 9.801 10.874 1.00 90.75 100 VAL A C 1
ATOM 785 O O . VAL A 1 100 ? 2.426 9.856 10.304 1.00 90.75 100 VAL A O 1
ATOM 788 N N . LEU A 1 101 ? 4.050 8.655 11.300 1.00 90.62 101 LEU A N 1
ATOM 789 C CA . LEU A 1 101 ? 3.408 7.352 11.143 1.00 90.62 101 LEU A CA 1
ATOM 790 C C . LEU A 1 101 ? 2.090 7.268 11.921 1.00 90.62 101 LEU A C 1
ATOM 792 O O . LEU A 1 101 ? 1.067 6.912 11.337 1.00 90.62 101 LEU A O 1
ATOM 796 N N . ILE A 1 102 ? 2.099 7.653 13.201 1.00 89.88 102 ILE A N 1
ATOM 797 C CA . ILE A 1 102 ? 0.906 7.697 14.062 1.00 89.88 102 ILE A CA 1
ATOM 798 C C . ILE A 1 102 ? -0.168 8.588 13.431 1.00 89.88 102 ILE A C 1
ATOM 800 O O . ILE A 1 102 ? -1.310 8.168 13.268 1.00 89.88 102 ILE A O 1
ATOM 804 N N . ARG A 1 103 ? 0.194 9.799 12.991 1.00 89.81 103 ARG A N 1
ATOM 805 C CA . ARG A 1 103 ? -0.750 10.701 12.310 1.00 89.81 103 ARG A CA 1
ATOM 806 C C . ARG A 1 103 ? -1.298 10.094 11.020 1.00 89.81 103 ARG A C 1
ATOM 808 O O . ARG A 1 103 ? -2.494 10.166 10.772 1.00 89.81 103 ARG A O 1
ATOM 815 N N . SER A 1 104 ? -0.443 9.464 10.215 1.00 88.31 104 SER A N 1
ATOM 816 C CA . SER A 1 104 ? -0.861 8.826 8.965 1.00 88.31 104 SER A CA 1
ATOM 817 C C . SER A 1 104 ? -1.806 7.640 9.189 1.00 88.31 104 SER A C 1
ATOM 819 O O . SER A 1 104 ? -2.644 7.380 8.328 1.00 88.31 104 SER A O 1
ATOM 821 N N . LEU A 1 105 ? -1.673 6.914 10.302 1.00 87.81 105 LEU A N 1
ATOM 822 C CA . LEU A 1 105 ? -2.578 5.827 10.682 1.00 87.81 105 LEU A CA 1
ATOM 823 C C . LEU A 1 105 ? -3.884 6.364 11.284 1.00 87.81 105 LEU A C 1
ATOM 825 O O . LEU A 1 105 ? -4.951 5.857 10.947 1.00 87.81 105 LEU A O 1
ATOM 829 N N . ALA A 1 106 ? -3.831 7.432 12.081 1.00 86.94 106 ALA A N 1
ATOM 830 C CA . ALA A 1 106 ? -5.024 8.117 12.581 1.00 86.94 106 ALA A CA 1
ATOM 831 C C . ALA A 1 106 ? -5.884 8.702 11.440 1.00 86.94 106 ALA A C 1
ATOM 833 O O . ALA A 1 106 ? -7.102 8.539 11.439 1.00 86.94 106 ALA A O 1
ATOM 834 N N . ASP A 1 107 ? -5.262 9.276 10.401 1.00 86.44 107 ASP A N 1
ATOM 835 C CA . ASP A 1 107 ? -5.954 9.715 9.177 1.00 86.44 107 ASP A CA 1
ATOM 836 C C . ASP A 1 107 ? -6.745 8.565 8.518 1.00 86.44 107 ASP A C 1
ATOM 838 O O . ASP A 1 107 ? -7.846 8.763 7.998 1.00 86.44 107 ASP A O 1
ATOM 842 N N . ILE A 1 108 ? -6.192 7.346 8.536 1.00 84.88 108 ILE A N 1
ATOM 843 C CA . ILE A 1 108 ? -6.874 6.151 8.024 1.00 84.88 108 ILE A CA 1
ATOM 844 C C . ILE A 1 108 ? -8.061 5.796 8.922 1.00 84.88 108 ILE A C 1
ATOM 846 O O . ILE A 1 108 ? -9.141 5.528 8.398 1.00 84.88 108 ILE A O 1
ATOM 850 N N . ALA A 1 109 ? -7.896 5.841 10.248 1.00 82.94 109 ALA A N 1
ATOM 851 C CA . ALA A 1 109 ? -8.978 5.598 11.206 1.00 82.94 109 ALA A CA 1
ATOM 852 C C . ALA A 1 109 ? -10.173 6.535 10.969 1.00 82.94 109 ALA A C 1
ATOM 854 O O . ALA A 1 109 ? -11.317 6.079 10.893 1.00 82.94 109 ALA A O 1
ATOM 855 N N . ALA A 1 110 ? -9.900 7.829 10.780 1.00 82.19 110 ALA A N 1
ATOM 856 C CA . ALA A 1 110 ? -10.916 8.835 10.485 1.00 82.19 110 ALA A CA 1
ATOM 857 C C . ALA A 1 110 ? -11.654 8.516 9.174 1.00 82.19 110 ALA A C 1
ATOM 859 O O . ALA A 1 110 ? -12.882 8.479 9.133 1.00 82.19 110 ALA A O 1
ATOM 860 N N . ARG A 1 111 ? -10.912 8.165 8.119 1.00 80.00 111 ARG A N 1
ATOM 861 C CA . ARG A 1 111 ? -11.486 7.815 6.813 1.00 80.00 111 ARG A CA 1
ATOM 862 C C . ARG A 1 111 ? -12.340 6.540 6.852 1.00 80.00 111 ARG A C 1
ATOM 864 O O . ARG A 1 111 ? -13.367 6.463 6.178 1.00 80.00 111 ARG A O 1
ATOM 871 N N . LEU A 1 112 ? -11.940 5.543 7.645 1.00 78.44 112 LEU A N 1
ATOM 872 C CA . LEU A 1 112 ? -12.724 4.323 7.874 1.00 78.44 112 LEU A CA 1
ATOM 873 C C . LEU A 1 112 ? -14.043 4.617 8.608 1.00 78.44 112 LEU A C 1
ATOM 875 O O . LEU A 1 112 ? -15.060 3.977 8.324 1.00 78.44 112 LEU A O 1
ATOM 879 N N . ARG A 1 113 ? -14.035 5.589 9.529 1.00 73.81 113 ARG A N 1
ATOM 880 C CA . ARG A 1 113 ? -15.221 6.044 10.269 1.00 73.81 113 ARG A CA 1
ATOM 881 C C . ARG A 1 113 ? -16.217 6.749 9.349 1.00 73.81 113 ARG A C 1
ATOM 883 O O . ARG A 1 113 ? -17.390 6.374 9.342 1.00 73.81 113 ARG A O 1
ATOM 890 N N . ASP A 1 114 ? -15.738 7.696 8.542 1.00 71.31 114 ASP A N 1
ATOM 891 C CA . ASP A 1 114 ? -16.567 8.503 7.636 1.00 71.31 114 ASP A CA 1
ATOM 892 C C . ASP A 1 114 ? -17.298 7.654 6.589 1.00 71.31 114 ASP A C 1
ATOM 894 O O . ASP A 1 114 ? -18.438 7.944 6.230 1.00 71.31 114 ASP A O 1
ATOM 898 N N . MET A 1 115 ? -16.677 6.566 6.122 1.00 65.19 115 MET A N 1
ATOM 899 C CA . MET A 1 115 ? -17.257 5.711 5.080 1.00 65.19 115 MET A CA 1
ATOM 900 C C . MET A 1 115 ? -18.172 4.599 5.599 1.00 65.19 115 MET A C 1
ATOM 902 O O . MET A 1 115 ? -18.686 3.806 4.813 1.00 65.19 115 MET A O 1
ATOM 906 N N . SER A 1 116 ? -18.456 4.560 6.904 1.00 57.06 116 SER A N 1
ATOM 907 C CA . SER A 1 116 ? -19.437 3.653 7.517 1.00 57.06 116 SER A CA 1
ATOM 908 C C . SER A 1 116 ? -19.231 2.153 7.233 1.00 57.06 116 SER A C 1
ATOM 910 O O . SER A 1 116 ? -20.178 1.382 7.351 1.00 57.06 116 SER A O 1
ATOM 912 N N . ILE A 1 117 ? -18.004 1.707 6.922 1.00 54.38 117 ILE A N 1
ATOM 913 C CA . ILE A 1 117 ? -17.734 0.281 6.654 1.00 54.38 117 ILE A CA 1
ATOM 914 C C . ILE A 1 117 ? -17.626 -0.556 7.927 1.00 54.38 117 ILE A C 1
ATOM 916 O O . ILE A 1 117 ? -17.915 -1.742 7.883 1.00 54.38 117 ILE A O 1
ATOM 920 N N . GLN A 1 118 ? -17.345 0.016 9.100 1.00 57.31 118 GLN A N 1
ATOM 921 C CA . GLN A 1 118 ? -17.444 -0.739 10.354 1.00 57.31 118 GLN A CA 1
ATOM 922 C C . GLN A 1 118 ? -17.998 0.112 11.478 1.00 57.31 118 GLN A C 1
ATOM 924 O O . GLN A 1 118 ? -17.317 0.514 12.418 1.00 57.31 118 GLN A O 1
ATOM 929 N N . ARG A 1 119 ? -19.315 0.283 11.435 1.00 47.59 119 ARG A N 1
ATOM 930 C CA . ARG A 1 119 ? -20.077 0.846 12.540 1.00 47.59 119 ARG A CA 1
ATOM 931 C C . ARG A 1 119 ? -20.085 -0.067 13.767 1.00 47.59 119 ARG A C 1
ATOM 933 O O . ARG A 1 119 ? -20.887 0.228 14.624 1.00 47.59 119 ARG A O 1
ATOM 940 N N . ILE A 1 120 ? -19.319 -1.166 13.862 1.00 51.34 120 ILE A N 1
ATOM 941 C CA . ILE A 1 120 ? -19.322 -2.113 15.003 1.00 51.34 120 ILE A CA 1
ATOM 942 C C . ILE A 1 120 ? -17.954 -2.177 15.706 1.00 51.34 120 ILE A C 1
ATOM 944 O O . ILE A 1 120 ? -17.938 -2.225 16.931 1.00 51.34 120 ILE A O 1
ATOM 948 N N . VAL A 1 121 ? -16.829 -2.097 14.980 1.00 51.91 121 VAL A N 1
ATOM 949 C CA . VAL A 1 121 ? -15.476 -2.213 15.571 1.00 51.91 121 VAL A CA 1
ATOM 950 C C . VAL A 1 121 ? -14.902 -0.860 16.008 1.00 51.91 121 VAL A C 1
ATOM 952 O O . VAL A 1 121 ? -14.300 -0.771 17.071 1.00 51.91 121 VAL A O 1
ATOM 955 N N . LEU A 1 122 ? -15.164 0.225 15.269 1.00 54.97 122 LEU A N 1
ATOM 956 C CA . LEU A 1 122 ? -14.666 1.571 15.605 1.00 54.97 122 LEU A CA 1
ATOM 957 C C . LEU A 1 122 ? -15.616 2.367 16.527 1.00 54.97 122 LEU A C 1
ATOM 959 O O . LEU A 1 122 ? -15.454 3.574 16.677 1.00 54.97 122 LEU A O 1
ATOM 963 N N . ARG A 1 123 ? -16.626 1.721 17.140 1.00 51.09 123 ARG A N 1
ATOM 964 C CA . ARG A 1 123 ? -17.710 2.382 17.909 1.00 51.09 123 ARG A CA 1
ATOM 965 C C . ARG A 1 123 ? -17.247 3.236 19.096 1.00 51.09 123 ARG A C 1
ATOM 967 O O . ARG A 1 123 ? -18.054 4.011 19.593 1.00 51.09 123 ARG A O 1
ATOM 974 N N . ASN A 1 124 ? -15.992 3.118 19.525 1.00 49.41 124 ASN A N 1
ATOM 975 C CA . ASN A 1 124 ? -15.503 3.730 20.761 1.00 49.41 124 ASN A CA 1
ATOM 976 C C . ASN A 1 124 ? -14.344 4.728 20.552 1.00 49.41 124 ASN A C 1
ATOM 978 O O . ASN A 1 124 ? -13.677 5.064 21.523 1.00 49.41 124 ASN A O 1
ATOM 982 N N . THR A 1 125 ? -14.070 5.184 19.322 1.00 50.09 125 THR A N 1
ATOM 983 C CA . THR A 1 125 ? -12.860 5.978 19.009 1.00 50.09 125 THR A CA 1
ATOM 984 C C . THR A 1 125 ? -13.086 7.485 18.865 1.00 50.09 125 THR A C 1
ATOM 986 O O . THR A 1 125 ? -12.344 8.168 18.166 1.00 50.09 125 THR A O 1
ATOM 989 N N . GLU A 1 126 ? -14.070 8.070 19.555 1.00 53.47 126 GLU A N 1
ATOM 990 C CA . GLU A 1 126 ? -14.004 9.511 19.870 1.00 53.47 126 GLU A CA 1
ATOM 991 C C . GLU A 1 126 ? -12.911 9.745 20.923 1.00 53.47 126 GLU A C 1
ATOM 993 O O . GLU A 1 126 ? -13.167 10.098 22.069 1.00 53.47 126 GLU A O 1
ATOM 998 N N . THR A 1 127 ? -11.671 9.455 20.554 1.00 55.72 127 THR A N 1
ATOM 999 C CA . THR A 1 127 ? -10.503 9.638 21.400 1.00 55.72 127 THR A CA 1
ATOM 1000 C C . THR A 1 127 ? -9.717 10.794 20.815 1.00 55.72 127 THR A C 1
ATOM 1002 O O . THR A 1 127 ? -9.326 10.747 19.654 1.00 55.72 127 THR A O 1
ATOM 1005 N N . GLU A 1 128 ? -9.470 11.835 21.609 1.00 62.94 128 GLU A N 1
ATOM 1006 C CA . GLU A 1 128 ? -8.606 12.961 21.217 1.00 62.94 128 GLU A CA 1
ATOM 1007 C C . GLU A 1 128 ? -7.129 12.535 21.046 1.00 62.94 128 GLU A C 1
ATOM 1009 O O . GLU A 1 128 ? -6.293 13.337 20.628 1.00 62.94 128 GLU A O 1
ATOM 1014 N N . ASP A 1 129 ? -6.797 11.273 21.362 1.00 79.50 129 ASP A N 1
ATOM 1015 C CA . ASP A 1 129 ? -5.451 10.711 21.282 1.00 79.50 129 ASP A CA 1
ATOM 1016 C C . ASP A 1 129 ? -5.210 9.932 19.966 1.00 79.50 129 ASP A C 1
ATOM 1018 O O . ASP A 1 129 ? -5.734 8.824 19.790 1.00 79.50 129 ASP A O 1
ATOM 1022 N N . PRO A 1 130 ? -4.339 10.429 19.066 1.00 79.75 130 PRO A N 1
ATOM 1023 C CA . PRO A 1 130 ? -4.020 9.762 17.802 1.00 79.75 130 PRO A CA 1
ATOM 1024 C C . PRO A 1 130 ? -3.321 8.402 17.977 1.00 79.75 130 PRO A C 1
ATOM 1026 O O . PRO A 1 130 ? -3.304 7.585 17.049 1.00 79.75 130 PRO A O 1
ATOM 1029 N N . LYS A 1 131 ? -2.735 8.121 19.149 1.00 83.12 131 LYS A N 1
ATOM 1030 C CA . LYS A 1 131 ? -2.140 6.808 19.441 1.00 83.12 131 LYS A CA 1
ATOM 1031 C C . LYS A 1 131 ? -3.200 5.722 19.569 1.00 83.12 131 LYS A C 1
ATOM 1033 O O . LYS A 1 131 ? -2.976 4.598 19.120 1.00 83.12 131 LYS A O 1
ATOM 1038 N N . GLN A 1 132 ? -4.350 6.054 20.145 1.00 81.19 132 GLN A N 1
ATOM 1039 C CA . GLN A 1 132 ? -5.437 5.101 20.321 1.00 81.19 132 GLN A CA 1
ATOM 1040 C C . GLN A 1 132 ? -6.092 4.765 18.977 1.00 81.19 132 GLN A C 1
ATOM 1042 O O . GLN A 1 132 ? -6.260 3.588 18.656 1.00 81.19 132 GLN A O 1
ATOM 1047 N N . ASP A 1 133 ? -6.335 5.769 18.132 1.00 81.62 133 ASP A N 1
ATOM 1048 C CA . ASP A 1 133 ? -6.793 5.561 16.750 1.00 81.62 133 ASP A CA 1
ATOM 1049 C C . ASP A 1 133 ? -5.836 4.663 15.955 1.00 81.62 133 ASP A C 1
ATOM 1051 O O . ASP A 1 133 ? -6.262 3.749 15.244 1.00 81.62 133 ASP A O 1
ATOM 1055 N N . THR A 1 134 ? -4.529 4.879 16.124 1.00 83.62 134 THR A N 1
ATOM 1056 C CA . THR A 1 134 ? -3.495 4.045 15.505 1.00 83.62 134 THR A CA 1
ATOM 1057 C C . THR A 1 134 ? -3.624 2.584 15.931 1.00 83.62 134 THR A C 1
ATOM 1059 O O . THR A 1 134 ? -3.616 1.695 15.078 1.00 83.62 134 THR A O 1
ATOM 1062 N N . GLN A 1 135 ? -3.785 2.323 17.229 1.00 82.94 135 GLN A N 1
ATOM 1063 C CA . GLN A 1 135 ? -3.926 0.968 17.761 1.00 82.94 135 GLN A CA 1
ATOM 1064 C C . GLN A 1 135 ? -5.148 0.250 17.173 1.00 82.94 135 GLN A C 1
ATOM 1066 O O . GLN A 1 135 ? -5.038 -0.895 16.736 1.00 82.94 135 GLN A O 1
ATOM 1071 N N . HIS A 1 136 ? -6.284 0.939 17.069 1.00 80.06 136 HIS A N 1
ATOM 1072 C CA . HIS A 1 136 ? -7.494 0.372 16.474 1.00 80.06 136 HIS A CA 1
ATOM 1073 C C . HIS A 1 136 ? -7.325 0.022 14.992 1.00 80.06 136 HIS A C 1
ATOM 1075 O O . HIS A 1 136 ? -7.808 -1.019 14.544 1.00 80.06 136 HIS A O 1
ATOM 1081 N N . VAL A 1 137 ? -6.610 0.848 14.223 1.00 82.12 137 VAL A N 1
ATOM 1082 C CA . VAL A 1 137 ? -6.293 0.533 12.820 1.00 82.12 137 VAL A CA 1
ATOM 1083 C C . VAL A 1 137 ? -5.365 -0.673 12.725 1.00 82.12 137 VAL A C 1
ATOM 1085 O O . VAL A 1 137 ? -5.568 -1.531 11.867 1.00 82.12 137 VAL A O 1
ATOM 1088 N N . LEU A 1 138 ? -4.365 -0.777 13.600 1.00 84.75 138 LEU A N 1
ATOM 1089 C C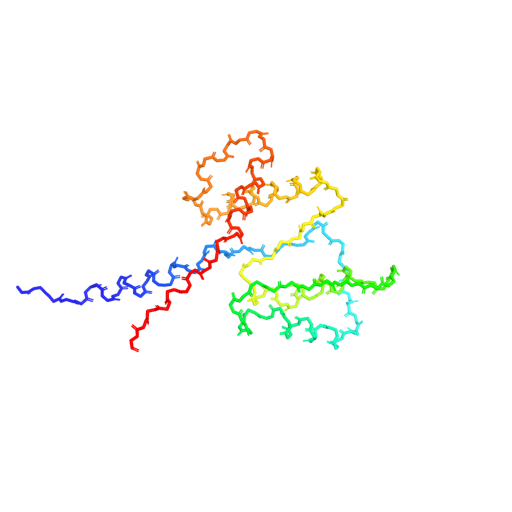A . LEU A 1 138 ? -3.458 -1.926 13.622 1.00 84.75 138 LEU A CA 1
ATOM 1090 C C . LEU A 1 138 ? -4.185 -3.224 13.985 1.00 84.75 138 LEU A C 1
ATOM 1092 O O . LEU A 1 138 ? -3.924 -4.252 13.362 1.00 84.75 138 LEU A O 1
ATOM 1096 N N . GLU A 1 139 ? -5.114 -3.174 14.938 1.00 82.56 139 GLU A N 1
ATOM 1097 C CA . GLU A 1 139 ? -5.993 -4.295 15.286 1.00 82.56 139 GLU A CA 1
ATOM 1098 C C . GLU A 1 139 ? -6.908 -4.679 14.124 1.00 82.56 139 GLU A C 1
ATOM 1100 O O . GLU A 1 139 ? -7.055 -5.853 13.802 1.00 82.56 139 GLU A O 1
ATOM 1105 N N . TRP A 1 140 ? -7.479 -3.699 13.429 1.00 79.31 140 TRP A N 1
ATOM 1106 C CA . TRP A 1 140 ? -8.284 -3.952 12.238 1.00 79.31 140 TRP A CA 1
ATOM 1107 C C . TRP A 1 140 ? -7.464 -4.610 11.113 1.00 79.31 140 TRP A C 1
ATOM 1109 O O . TRP A 1 140 ? -7.918 -5.571 10.497 1.00 79.31 140 TRP A O 1
ATOM 1119 N N . LEU A 1 141 ? -6.222 -4.166 10.891 1.00 79.00 141 LEU A N 1
ATOM 1120 C CA . LEU A 1 141 ? -5.291 -4.774 9.930 1.00 79.00 141 LEU A CA 1
ATOM 1121 C C . LEU A 1 141 ? -4.750 -6.142 10.381 1.00 79.00 141 LEU A C 1
ATOM 1123 O O . LEU A 1 141 ? -4.190 -6.879 9.562 1.00 79.00 141 LEU A O 1
ATOM 1127 N N . SER A 1 142 ? -4.834 -6.469 11.673 1.00 78.88 142 SER A N 1
ATOM 1128 C CA . SER A 1 142 ? -4.404 -7.759 12.221 1.00 78.88 142 SER A CA 1
ATOM 1129 C C . SER A 1 142 ? -5.499 -8.818 12.195 1.00 78.88 142 SER A C 1
ATOM 1131 O O . SER A 1 142 ? -5.184 -9.984 12.430 1.00 78.88 142 SER A O 1
ATOM 1133 N N . GLN A 1 143 ? -6.740 -8.450 11.851 1.00 71.12 143 GLN A N 1
ATOM 1134 C CA . GLN A 1 143 ? -7.810 -9.406 11.589 1.00 71.12 143 GLN A CA 1
ATOM 1135 C C . GLN A 1 143 ? -7.432 -10.266 10.375 1.00 71.12 143 GLN A C 1
ATOM 1137 O O . GLN A 1 143 ? -7.667 -9.912 9.221 1.00 71.12 143 GLN A O 1
ATOM 1142 N N . GLU A 1 144 ? -6.799 -11.406 10.645 1.00 54.88 144 GLU A N 1
ATOM 1143 C CA . GLU A 1 144 ? -6.712 -12.509 9.702 1.00 54.88 144 GLU A CA 1
ATOM 1144 C C . GLU A 1 144 ? -8.146 -12.917 9.360 1.00 54.88 144 GLU A C 1
ATOM 1146 O O . GLU A 1 144 ? -8.973 -13.116 10.255 1.00 54.88 144 GLU A O 1
ATOM 1151 N N . PHE A 1 145 ? -8.452 -13.058 8.069 1.00 45.09 145 PHE A N 1
ATOM 1152 C CA . PHE A 1 145 ? -9.592 -13.868 7.674 1.00 45.09 145 PHE A CA 1
ATOM 1153 C C . PHE A 1 145 ? -9.273 -15.258 8.224 1.00 45.09 145 PHE A C 1
ATOM 1155 O O . PHE A 1 145 ? -8.465 -15.986 7.648 1.00 45.09 145 PHE A O 1
ATOM 1162 N N . ILE A 1 146 ? -9.834 -15.595 9.388 1.00 33.28 146 ILE A N 1
ATOM 1163 C CA . ILE A 1 146 ? -9.938 -16.972 9.843 1.00 33.28 146 ILE A CA 1
ATOM 1164 C C . ILE A 1 146 ? -10.749 -17.631 8.740 1.00 33.28 146 ILE A C 1
ATOM 1166 O O . ILE A 1 146 ? -11.978 -17.580 8.716 1.00 33.28 146 ILE A O 1
ATOM 1170 N N . ILE A 1 147 ? -10.043 -18.185 7.759 1.00 31.42 147 ILE A N 1
ATOM 1171 C CA . ILE A 1 147 ? -10.603 -19.158 6.855 1.00 31.42 147 ILE A CA 1
ATOM 1172 C C . ILE A 1 147 ? -11.008 -20.276 7.797 1.00 31.42 147 ILE A C 1
ATOM 1174 O O . ILE A 1 147 ? -10.166 -21.032 8.278 1.00 31.42 147 ILE A O 1
ATOM 1178 N N . MET A 1 148 ? -12.299 -20.324 8.126 1.00 28.05 148 MET A N 1
ATOM 1179 C CA . MET A 1 148 ? -12.916 -21.538 8.613 1.00 28.05 148 MET A CA 1
ATOM 1180 C C . MET A 1 148 ? -12.663 -22.589 7.535 1.00 28.05 148 MET A C 1
ATOM 1182 O O . MET A 1 148 ? -13.439 -22.745 6.595 1.00 28.05 148 MET A O 1
ATOM 1186 N N . THR A 1 149 ? -11.555 -23.311 7.662 1.00 36.34 149 THR A N 1
ATOM 1187 C CA . THR A 1 149 ? -11.456 -24.678 7.183 1.00 36.34 149 THR A CA 1
ATOM 1188 C C . THR A 1 149 ? -12.529 -25.444 7.939 1.00 36.34 149 THR A C 1
ATOM 1190 O O . THR A 1 149 ? -12.309 -25.923 9.050 1.00 36.34 149 THR A O 1
ATOM 1193 N N . ARG A 1 150 ? -13.736 -25.486 7.378 1.00 28.70 150 ARG A N 1
ATOM 1194 C CA . ARG A 1 150 ? -14.692 -26.514 7.743 1.00 28.70 150 ARG A CA 1
ATOM 1195 C C . ARG A 1 150 ? -14.340 -27.709 6.876 1.00 28.70 150 ARG A C 1
ATOM 1197 O O . ARG A 1 150 ? -14.604 -27.702 5.677 1.00 28.70 150 ARG A O 1
ATOM 1204 N N . GLU A 1 151 ? -13.666 -28.670 7.495 1.00 32.44 151 GLU A N 1
ATOM 1205 C CA . GLU A 1 151 ? -13.570 -30.028 6.979 1.00 32.44 151 GLU A CA 1
ATOM 1206 C C . GLU A 1 151 ? -14.968 -30.517 6.579 1.00 32.44 151 GLU A C 1
ATOM 1208 O O . GLU A 1 151 ? -15.945 -30.345 7.321 1.00 32.44 151 GLU A O 1
ATOM 1213 N N . ALA A 1 152 ? -15.034 -31.117 5.398 1.00 34.34 152 ALA A N 1
ATOM 1214 C CA . ALA A 1 152 ? -16.016 -32.116 5.027 1.00 34.34 152 ALA A CA 1
ATOM 1215 C C . ALA A 1 152 ? -15.258 -33.245 4.328 1.00 34.34 152 ALA A C 1
ATOM 1217 O O . ALA A 1 152 ? -14.377 -32.916 3.499 1.00 34.34 152 ALA A O 1
#

Sequence (152 aa):
MVPTSDCQMVRALQDAASNDNFHIPFELTKVPAVSNFIGRTADIDRLWKLLQPNASNLRKVVVLHGMEGLGKTQLAIHFARLHKTAFTAIFWVNGQDENVLIRSLADIAARLRDMSIQRIVLRNTETEDPKQDTQHVLEWLSQEFIIMTREA

Radius of gyration: 19.42 Å; chains: 1; bounding box: 66×45×40 Å